Protein AF-A0AAP5M9V3-F1 (afdb_monomer)

Solvent-accessible surface area (backbone atoms only — not comparable to full-atom values): 5245 Å² total; per-residue (Å²): 134,92,73,86,82,81,84,88,82,90,73,57,66,71,58,51,51,55,48,53,53,50,30,60,74,71,73,51,54,68,64,60,55,51,49,54,51,47,30,53,72,71,67,67,36,62,68,58,53,56,50,49,51,49,53,51,51,52,53,53,49,52,52,50,51,51,45,67,72,44,43,63,59,53,52,52,54,52,51,51,54,55,53,65,74,74,112

Foldseek 3Di:
DDDPDDDDDDDDPVVVVVLVVVCVVVVHDSVVVVVCVVCVVVVVDVVVVVVVVVVVVVVVVVVVVCCVVCVVVVVVVVVVVVVVVVD

Mean predicted aligned error: 12.9 Å

Radius of gyration: 26.8 Å; Cα contacts (8 Å, |Δi|>4): 14; chains: 1; bounding box: 44×29×74 Å

Structure (mmCIF, N/CA/C/O backbone):
data_AF-A0AAP5M9V3-F1
#
_entry.id   AF-A0AAP5M9V3-F1
#
loop_
_atom_site.group_PDB
_atom_site.id
_atom_site.type_symbol
_atom_site.label_atom_id
_atom_site.label_alt_id
_atom_site.label_comp_id
_atom_site.label_asym_id
_atom_site.label_entity_id
_atom_site.label_seq_id
_atom_site.pdbx_PDB_ins_code
_atom_site.Cartn_x
_atom_site.Cartn_y
_atom_site.Cartn_z
_atom_site.occupancy
_atom_site.B_iso_or_equiv
_atom_site.auth_seq_id
_atom_site.auth_comp_id
_atom_site.auth_asym_id
_atom_site.auth_atom_id
_atom_site.pdbx_PDB_model_num
ATOM 1 N N . MET A 1 1 ? -15.537 -13.484 -24.38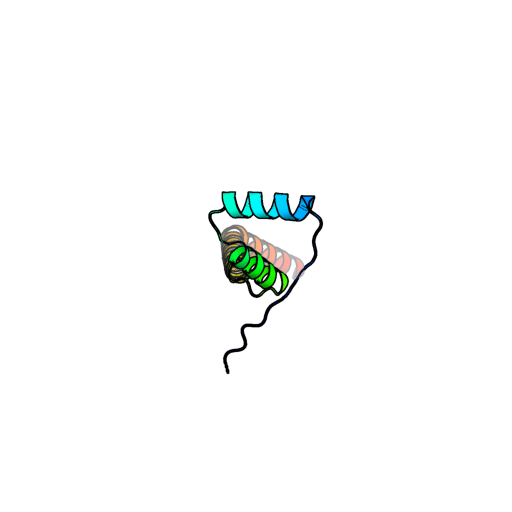8 1.00 43.22 1 MET A N 1
ATOM 2 C CA . MET A 1 1 ? -14.870 -12.661 -25.421 1.00 43.22 1 MET A CA 1
ATOM 3 C C . MET A 1 1 ? -13.583 -12.140 -24.802 1.00 43.22 1 MET A C 1
ATOM 5 O O . MET A 1 1 ? -13.663 -11.407 -23.829 1.00 43.22 1 MET A O 1
ATOM 9 N N . ASN A 1 2 ? -12.426 -12.610 -25.274 1.00 52.28 2 ASN A N 1
ATOM 10 C CA . ASN A 1 2 ? -11.117 -12.267 -24.709 1.00 52.28 2 ASN A CA 1
ATOM 11 C C . ASN A 1 2 ? -10.663 -10.911 -25.255 1.00 52.28 2 ASN A C 1
ATOM 13 O O . ASN A 1 2 ? -10.128 -10.843 -26.360 1.00 52.28 2 ASN A O 1
ATOM 17 N N . ALA A 1 3 ? -10.907 -9.843 -24.502 1.00 57.09 3 ALA A N 1
ATOM 18 C CA . ALA A 1 3 ? -10.344 -8.533 -24.791 1.00 57.09 3 ALA A CA 1
ATOM 19 C C . ALA A 1 3 ? -9.119 -8.324 -23.892 1.00 57.09 3 ALA A C 1
ATOM 21 O O . ALA A 1 3 ? -9.250 -7.979 -22.720 1.00 57.09 3 ALA A O 1
ATOM 22 N N . ASP A 1 4 ? -7.928 -8.575 -24.438 1.00 75.19 4 ASP A N 1
ATOM 23 C CA . ASP A 1 4 ? -6.667 -8.108 -23.853 1.00 75.19 4 ASP A CA 1
ATOM 24 C C . ASP A 1 4 ? -6.627 -6.577 -24.008 1.00 75.19 4 ASP A C 1
ATOM 26 O O . ASP A 1 4 ? -6.218 -6.044 -25.043 1.00 75.19 4 ASP A O 1
ATOM 30 N N . ASN A 1 5 ? -7.183 -5.865 -23.024 1.00 84.06 5 ASN A N 1
ATOM 31 C CA . ASN A 1 5 ? -7.279 -4.409 -23.036 1.00 84.06 5 ASN A CA 1
ATOM 32 C C . ASN A 1 5 ? -5.906 -3.803 -22.724 1.00 84.06 5 ASN A C 1
ATOM 34 O O . ASN A 1 5 ? -5.385 -3.950 -21.620 1.00 84.06 5 ASN A O 1
ATOM 38 N N . ARG A 1 6 ? -5.321 -3.092 -23.694 1.00 88.69 6 ARG A N 1
ATOM 39 C CA . ARG A 1 6 ? -3.973 -2.516 -23.582 1.00 88.69 6 ARG A CA 1
ATOM 40 C C . ARG A 1 6 ? -4.015 -1.007 -23.402 1.00 88.69 6 ARG A C 1
ATOM 42 O O . ARG A 1 6 ? -4.698 -0.305 -24.142 1.00 88.69 6 ARG A O 1
ATOM 49 N N . ILE A 1 7 ? -3.201 -0.508 -22.475 1.00 88.19 7 ILE A N 1
ATOM 50 C CA . ILE A 1 7 ? -2.967 0.924 -22.262 1.00 88.19 7 ILE A CA 1
ATOM 51 C C . ILE A 1 7 ? -1.537 1.248 -22.702 1.00 88.19 7 ILE A C 1
ATOM 53 O O . ILE A 1 7 ? -0.585 0.600 -22.269 1.00 88.19 7 ILE A O 1
ATOM 57 N N . MET A 1 8 ? -1.371 2.267 -23.550 1.00 91.88 8 MET A N 1
ATOM 58 C CA . MET A 1 8 ? -0.058 2.790 -23.932 1.00 91.88 8 MET A CA 1
ATOM 59 C C . MET A 1 8 ? 0.184 4.134 -23.245 1.00 91.88 8 MET A C 1
ATOM 61 O O . MET A 1 8 ? -0.574 5.080 -23.441 1.00 91.88 8 MET A O 1
ATOM 65 N N . VAL A 1 9 ? 1.263 4.231 -22.467 1.00 90.94 9 VAL A N 1
ATOM 66 C CA . VAL A 1 9 ? 1.609 5.439 -21.705 1.00 90.94 9 VAL A CA 1
ATOM 67 C C . VAL A 1 9 ? 2.946 5.991 -22.185 1.00 90.94 9 VAL A C 1
ATOM 69 O O . VAL A 1 9 ? 3.931 5.261 -22.299 1.00 90.94 9 VAL A O 1
ATOM 72 N N . ARG A 1 10 ? 2.998 7.302 -22.444 1.00 95.69 10 ARG A N 1
ATOM 73 C CA . ARG A 1 10 ? 4.249 8.015 -22.730 1.00 95.69 10 ARG A CA 1
ATOM 74 C C . ARG A 1 10 ? 4.827 8.569 -21.434 1.00 95.69 10 ARG A C 1
ATOM 76 O O . ARG A 1 10 ? 4.147 9.267 -20.689 1.00 95.69 10 ARG A O 1
ATOM 83 N N . VAL A 1 11 ? 6.101 8.290 -21.192 1.00 94.88 11 VAL A N 1
ATOM 84 C CA . VAL A 1 11 ? 6.870 8.815 -20.061 1.00 94.88 11 VAL A CA 1
ATOM 85 C C . VAL A 1 11 ? 8.220 9.309 -20.564 1.00 94.88 11 VAL A C 1
ATOM 87 O O . VAL A 1 11 ? 8.709 8.845 -21.593 1.00 94.88 11 VAL A O 1
ATOM 90 N N . ASN A 1 12 ? 8.830 10.251 -19.847 1.00 98.12 12 ASN A N 1
ATOM 91 C CA . ASN A 1 12 ? 10.199 10.657 -20.152 1.00 98.12 12 ASN A CA 1
ATOM 92 C C . ASN A 1 12 ? 11.200 9.536 -19.802 1.00 98.12 12 ASN A C 1
ATOM 94 O O . ASN A 1 12 ? 10.906 8.645 -18.998 1.00 98.12 12 ASN A O 1
ATOM 98 N N . THR A 1 13 ? 12.389 9.594 -20.406 1.00 97.62 13 THR A N 1
ATOM 99 C CA . THR A 1 13 ? 13.435 8.571 -20.252 1.00 97.62 13 THR A CA 1
ATOM 100 C C . THR A 1 13 ? 13.841 8.385 -18.792 1.00 97.62 13 THR A C 1
ATOM 102 O O . THR A 1 13 ? 13.835 7.264 -18.298 1.00 97.62 13 THR A O 1
ATOM 105 N N . ALA A 1 14 ? 14.059 9.483 -18.059 1.00 97.94 14 ALA A N 1
ATOM 106 C CA . ALA A 1 14 ? 14.454 9.431 -16.651 1.00 97.94 14 ALA A CA 1
ATOM 107 C C . ALA A 1 14 ? 13.453 8.650 -15.778 1.00 97.94 14 ALA A C 1
ATOM 109 O O . ALA A 1 14 ? 13.849 7.832 -14.950 1.00 97.94 14 ALA A O 1
ATOM 110 N N . LYS A 1 15 ? 12.146 8.858 -15.985 1.00 96.88 15 LYS A N 1
ATOM 111 C CA . LYS A 1 15 ? 11.094 8.144 -15.251 1.00 96.88 15 LYS A CA 1
ATOM 112 C C . LYS A 1 15 ? 11.024 6.674 -15.654 1.00 96.88 15 LYS A C 1
ATOM 114 O O . LYS A 1 15 ? 10.860 5.828 -14.779 1.00 96.88 15 LYS A O 1
ATOM 119 N N . LYS A 1 16 ? 11.174 6.365 -16.948 1.00 96.69 16 LYS A N 1
ATOM 120 C CA . LYS A 1 16 ? 11.226 4.980 -17.438 1.00 96.69 16 LYS A CA 1
ATOM 121 C C . LYS A 1 16 ? 12.382 4.216 -16.795 1.00 96.69 16 LYS A C 1
ATOM 123 O O . LYS A 1 16 ? 12.174 3.115 -16.293 1.00 96.69 16 LYS A O 1
ATOM 128 N N . ASP A 1 17 ? 13.567 4.812 -16.763 1.00 97.62 17 ASP A N 1
ATOM 129 C CA . ASP A 1 17 ? 14.766 4.168 -16.229 1.00 97.62 17 ASP A CA 1
ATOM 130 C C . ASP A 1 17 ? 14.663 3.956 -14.718 1.00 97.62 17 ASP A C 1
ATOM 132 O O . ASP A 1 17 ? 14.936 2.860 -14.223 1.00 97.62 17 ASP A O 1
ATOM 136 N N . ALA A 1 18 ? 14.195 4.973 -13.986 1.00 97.19 18 ALA A N 1
ATOM 137 C CA . ALA A 1 18 ? 13.953 4.870 -12.550 1.00 97.19 18 ALA A CA 1
ATOM 138 C C . ALA A 1 18 ? 12.927 3.773 -12.220 1.00 97.19 18 ALA A C 1
ATOM 140 O O . ALA A 1 18 ? 13.159 2.957 -11.325 1.00 97.19 18 ALA A O 1
ATOM 141 N N . PHE A 1 19 ? 11.826 3.713 -12.976 1.00 96.00 19 PHE A N 1
ATOM 142 C CA . PHE A 1 19 ? 10.807 2.679 -12.826 1.00 96.00 19 PHE A CA 1
ATOM 143 C C . PHE A 1 19 ? 11.384 1.282 -13.085 1.00 96.00 19 PHE A C 1
ATOM 145 O O . PHE A 1 19 ? 11.300 0.414 -12.220 1.00 96.00 19 PHE A O 1
ATOM 152 N N . MET A 1 20 ? 12.056 1.075 -14.222 1.00 96.81 20 MET A N 1
ATOM 153 C CA . MET A 1 20 ? 12.627 -0.230 -14.575 1.00 96.81 20 M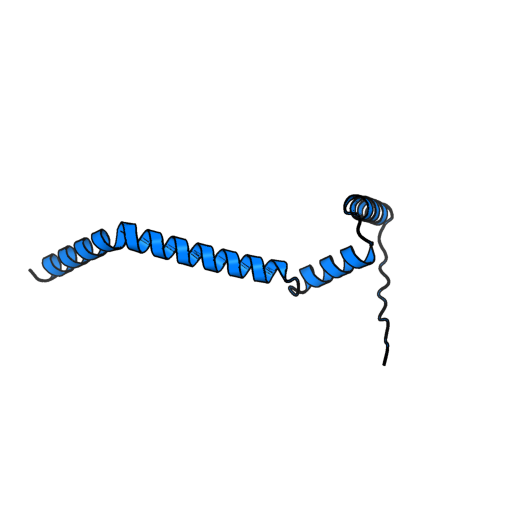ET A CA 1
ATOM 154 C C . MET A 1 20 ? 13.717 -0.685 -13.601 1.00 96.81 20 MET A C 1
ATOM 156 O O . MET A 1 20 ? 13.851 -1.882 -13.350 1.00 96.81 20 MET A O 1
ATOM 160 N N . LYS A 1 21 ? 14.493 0.245 -13.027 1.00 97.19 21 LYS A N 1
ATOM 161 C CA . LYS A 1 21 ? 15.472 -0.073 -11.981 1.00 97.19 21 LYS A CA 1
ATOM 162 C C . LYS A 1 21 ? 14.787 -0.636 -10.737 1.00 97.19 21 LYS A C 1
ATOM 164 O O . LYS A 1 21 ? 15.236 -1.654 -10.220 1.00 97.19 21 LYS A O 1
ATOM 169 N N . LYS A 1 22 ? 13.701 -0.005 -10.287 1.00 96.25 22 LYS A N 1
ATOM 170 C CA . LYS A 1 22 ? 12.947 -0.449 -9.110 1.00 96.25 22 LYS A CA 1
ATOM 171 C C . LYS A 1 22 ? 12.238 -1.786 -9.354 1.00 96.25 22 LYS A C 1
ATOM 173 O O . LYS A 1 22 ? 12.365 -2.686 -8.537 1.00 96.25 22 LYS A O 1
ATOM 178 N N . VAL A 1 23 ? 11.615 -1.960 -10.524 1.00 96.25 23 VAL A N 1
ATOM 179 C CA . VAL A 1 23 ? 11.010 -3.237 -10.958 1.00 96.25 23 VAL A CA 1
ATOM 180 C C . VAL A 1 23 ? 12.017 -4.390 -10.857 1.00 96.25 23 VAL A C 1
ATOM 182 O O . VAL A 1 23 ? 11.714 -5.434 -10.287 1.00 96.25 23 VAL A O 1
ATOM 185 N N . LYS A 1 24 ? 13.252 -4.177 -11.336 1.00 94.00 24 LYS A N 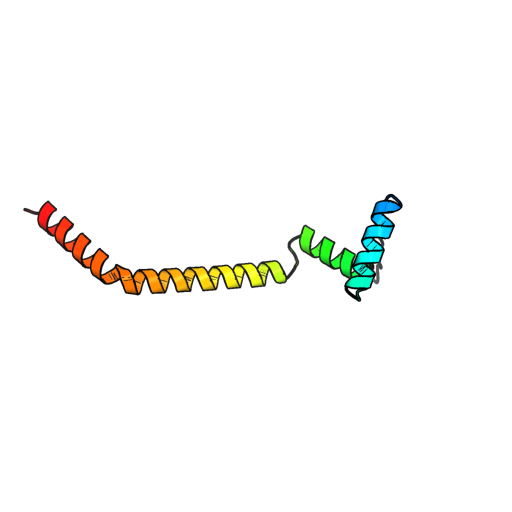1
ATOM 186 C CA . LYS A 1 24 ? 14.332 -5.171 -11.227 1.00 94.00 24 LYS A CA 1
ATOM 187 C C . LYS A 1 24 ? 14.737 -5.465 -9.782 1.00 94.00 24 LYS A C 1
ATOM 189 O O . LYS A 1 24 ? 15.034 -6.612 -9.475 1.00 94.00 24 LYS A O 1
ATOM 194 N N . GLN A 1 25 ? 14.778 -4.452 -8.914 1.00 95.25 25 GLN A N 1
ATOM 195 C CA . GLN A 1 25 ? 15.121 -4.627 -7.497 1.00 95.25 25 GLN A CA 1
ATOM 196 C C . GLN A 1 25 ? 14.065 -5.438 -6.739 1.00 95.25 25 GLN A C 1
ATOM 198 O O . GLN A 1 25 ? 14.419 -6.214 -5.860 1.00 95.25 25 GLN A O 1
ATOM 203 N N . GLU A 1 26 ? 12.790 -5.278 -7.091 1.00 91.56 26 GLU A N 1
ATOM 204 C CA . GLU A 1 26 ? 11.675 -6.001 -6.469 1.00 91.56 26 GLU A CA 1
ATOM 205 C C . GLU A 1 26 ? 11.489 -7.424 -7.019 1.00 91.56 26 GLU A C 1
ATOM 207 O O . GLU A 1 26 ? 10.691 -8.184 -6.477 1.00 91.56 26 GLU A O 1
ATOM 212 N N . GLY A 1 27 ? 12.206 -7.799 -8.088 1.00 92.88 27 GLY A N 1
ATOM 213 C CA . GLY A 1 27 ? 12.080 -9.116 -8.719 1.00 92.88 27 GLY A CA 1
ATOM 214 C C . GLY A 1 27 ? 10.732 -9.351 -9.412 1.00 92.88 27 GLY A C 1
ATOM 215 O O . GLY A 1 27 ? 10.384 -10.497 -9.679 1.00 92.88 27 GLY A O 1
ATOM 216 N N . LYS A 1 28 ? 9.981 -8.282 -9.700 1.00 92.88 28 LYS A N 1
ATOM 217 C CA . LYS A 1 28 ? 8.658 -8.324 -10.341 1.00 92.88 28 LYS A CA 1
ATOM 218 C C . LYS A 1 28 ? 8.741 -7.962 -11.820 1.00 92.88 28 LYS A C 1
ATOM 220 O O . LYS A 1 28 ? 9.715 -7.370 -12.287 1.00 92.88 28 LYS A O 1
ATOM 225 N N . SER A 1 29 ? 7.690 -8.264 -12.571 1.00 94.75 29 SER A N 1
ATOM 226 C CA . SER A 1 29 ? 7.489 -7.716 -13.910 1.00 94.75 29 SER A CA 1
ATOM 227 C C . SER A 1 29 ? 6.960 -6.277 -13.850 1.00 94.75 29 SER A C 1
ATOM 229 O O . SER A 1 29 ? 6.281 -5.861 -12.912 1.00 94.75 29 SER A O 1
ATOM 231 N N . ALA A 1 30 ? 7.242 -5.496 -14.895 1.00 93.50 30 ALA A N 1
ATOM 232 C CA . ALA A 1 30 ? 6.733 -4.129 -15.013 1.00 93.50 30 ALA A CA 1
ATOM 233 C C . ALA A 1 30 ? 5.195 -4.074 -15.001 1.00 93.50 30 ALA A C 1
ATOM 235 O O . ALA A 1 30 ? 4.621 -3.144 -14.438 1.00 93.50 30 ALA A O 1
ATOM 236 N N . SER A 1 31 ? 4.541 -5.068 -15.610 1.00 92.50 31 SER A N 1
ATOM 237 C CA . SER A 1 31 ? 3.082 -5.161 -15.654 1.00 92.50 31 SER A CA 1
ATOM 238 C C . SER A 1 31 ? 2.488 -5.421 -14.274 1.00 92.50 31 SER A C 1
ATOM 240 O O . SER A 1 31 ? 1.538 -4.739 -13.914 1.00 92.50 31 SER A O 1
ATOM 242 N N . GLU A 1 32 ? 3.066 -6.328 -13.480 1.00 91.69 32 GLU A N 1
ATOM 243 C CA . GLU A 1 32 ? 2.612 -6.581 -12.101 1.00 91.69 32 GLU A CA 1
ATOM 244 C C . GLU A 1 32 ? 2.687 -5.314 -11.250 1.00 91.69 32 GLU A C 1
ATOM 246 O O . GLU A 1 32 ? 1.711 -4.952 -10.604 1.00 91.69 32 GLU A O 1
ATOM 251 N N . VAL A 1 33 ? 3.802 -4.580 -11.314 1.00 93.62 33 VAL A N 1
ATOM 252 C CA . VAL A 1 33 ? 3.953 -3.330 -10.551 1.00 93.62 33 VAL A CA 1
ATOM 253 C C . VAL A 1 33 ? 2.942 -2.272 -11.001 1.00 93.62 33 VAL A C 1
ATOM 255 O O . VAL A 1 33 ? 2.383 -1.560 -10.170 1.00 93.62 33 VAL A O 1
ATOM 258 N N . LEU A 1 34 ? 2.685 -2.146 -12.307 1.00 93.06 34 LEU A N 1
ATOM 259 C CA . LEU A 1 34 ? 1.683 -1.202 -12.812 1.00 93.06 34 LEU A CA 1
ATOM 260 C C . LEU A 1 34 ? 0.261 -1.589 -12.403 1.00 93.06 34 LEU A C 1
ATOM 262 O O . LEU A 1 34 ? -0.512 -0.701 -12.058 1.00 93.06 34 LEU A O 1
ATOM 266 N N . LEU A 1 35 ? -0.076 -2.879 -12.418 1.00 91.12 35 LEU A N 1
ATOM 267 C CA . LEU A 1 35 ? -1.380 -3.362 -11.968 1.00 91.12 35 LEU A CA 1
ATOM 268 C C . LEU A 1 35 ? -1.562 -3.135 -10.465 1.00 91.12 35 LEU A C 1
ATOM 270 O O . LEU A 1 35 ? -2.567 -2.558 -10.076 1.00 91.12 35 LEU A O 1
ATOM 274 N N . GLU A 1 36 ? -0.555 -3.434 -9.640 1.00 90.31 36 GLU A N 1
ATOM 275 C CA . GLU A 1 36 ? -0.590 -3.130 -8.201 1.00 90.31 36 GLU A CA 1
ATOM 276 C C . GLU A 1 36 ? -0.767 -1.627 -7.927 1.00 90.31 36 GLU A C 1
ATOM 278 O O . GLU A 1 36 ? -1.493 -1.233 -7.013 1.00 90.31 36 GLU A O 1
ATOM 283 N N . LEU A 1 37 ? -0.125 -0.766 -8.724 1.00 90.50 37 LEU A N 1
ATOM 284 C CA . LEU A 1 37 ? -0.304 0.685 -8.629 1.00 90.50 37 LEU A CA 1
ATOM 285 C C . LEU A 1 37 ? -1.721 1.118 -9.022 1.00 90.50 37 LEU A C 1
ATOM 287 O O . LEU A 1 37 ? -2.273 2.013 -8.383 1.00 90.50 37 LEU A O 1
ATOM 291 N N . ILE A 1 38 ? -2.306 0.503 -10.054 1.00 90.62 38 ILE A N 1
ATOM 292 C CA . ILE A 1 38 ? -3.690 0.756 -10.473 1.00 90.62 38 ILE A CA 1
ATOM 293 C C . ILE A 1 38 ? -4.659 0.298 -9.379 1.00 90.62 38 ILE A C 1
ATOM 295 O O . ILE A 1 38 ? -5.519 1.078 -8.978 1.00 90.62 38 ILE A O 1
ATOM 299 N N . ASP A 1 39 ? -4.480 -0.903 -8.834 1.00 89.69 39 ASP A N 1
ATOM 300 C CA . ASP A 1 39 ? -5.309 -1.435 -7.749 1.00 89.69 39 ASP A CA 1
ATOM 301 C C . ASP A 1 39 ? -5.206 -0.567 -6.489 1.00 89.69 39 ASP A C 1
ATOM 303 O O . ASP A 1 39 ? -6.207 -0.305 -5.819 1.00 89.69 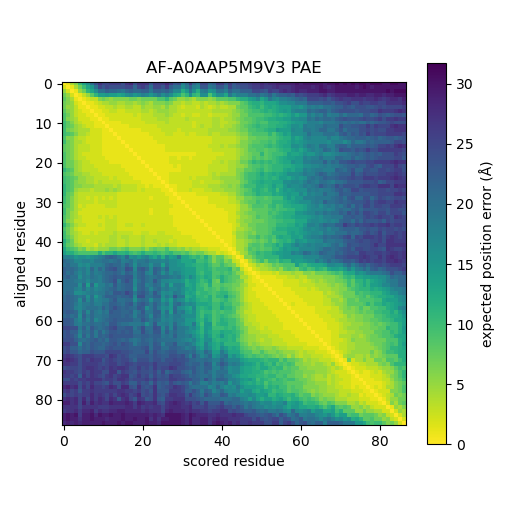39 ASP A O 1
ATOM 307 N N . GLY A 1 40 ? -4.005 -0.066 -6.182 1.00 87.81 40 GLY A N 1
ATOM 308 C CA . GLY A 1 40 ? -3.780 0.900 -5.109 1.00 87.81 40 GLY A CA 1
ATOM 309 C C . GLY A 1 40 ? -4.481 2.237 -5.356 1.00 87.81 40 GLY A C 1
ATOM 310 O O . GLY A 1 40 ? -5.117 2.768 -4.448 1.00 87.81 40 GLY A O 1
ATOM 311 N N . TYR A 1 41 ? -4.416 2.764 -6.582 1.00 88.25 41 TYR A N 1
ATOM 312 C CA . TYR A 1 41 ? -5.092 4.006 -6.968 1.00 88.25 41 TYR A CA 1
ATOM 313 C C . TYR A 1 41 ? -6.622 3.884 -6.917 1.00 88.25 41 TYR A C 1
ATOM 315 O O . TYR A 1 41 ? -7.299 4.813 -6.485 1.00 88.25 41 TYR A O 1
ATOM 323 N N . LEU A 1 42 ? -7.163 2.734 -7.326 1.00 88.19 42 LEU A N 1
ATOM 324 C CA . LEU A 1 42 ? -8.599 2.448 -7.309 1.00 88.19 42 LEU A CA 1
ATOM 325 C C . LEU A 1 42 ? -9.121 2.038 -5.922 1.00 88.19 42 LEU A C 1
ATOM 327 O O . LEU A 1 42 ? -10.327 1.877 -5.754 1.00 88.19 42 LEU A O 1
ATOM 331 N N . GLY A 1 43 ? -8.240 1.846 -4.936 1.00 81.94 43 GLY A N 1
ATOM 332 C CA . GLY A 1 43 ? -8.619 1.363 -3.606 1.00 81.94 43 GLY A CA 1
ATOM 333 C C . GLY A 1 43 ? -9.066 -0.104 -3.577 1.00 81.94 43 GLY A C 1
ATOM 334 O O . GLY A 1 43 ? -9.698 -0.521 -2.614 1.00 81.94 43 GLY A O 1
ATOM 335 N N . VAL A 1 44 ? -8.733 -0.885 -4.610 1.00 77.75 44 VAL A N 1
ATOM 336 C CA . VAL A 1 44 ? -9.071 -2.316 -4.752 1.00 77.75 44 VAL A CA 1
ATOM 337 C C . VAL A 1 44 ? -8.021 -3.213 -4.075 1.00 77.75 44 VAL A C 1
ATOM 339 O O . VAL A 1 44 ? -8.256 -4.392 -3.826 1.00 77.75 44 VAL A O 1
ATOM 342 N N . SER A 1 45 ? -6.856 -2.658 -3.731 1.00 67.94 45 SER A N 1
ATOM 343 C CA . SER A 1 45 ? -5.783 -3.379 -3.042 1.00 67.94 45 SER A CA 1
ATOM 344 C C . SER A 1 45 ? -6.234 -3.944 -1.681 1.00 67.94 45 SER A C 1
ATOM 346 O O . SER A 1 45 ? -6.458 -3.188 -0.731 1.00 67.94 45 SER A O 1
ATOM 348 N N . VAL A 1 46 ? -6.219 -5.279 -1.564 1.00 60.91 46 VAL A N 1
ATOM 349 C CA . VAL A 1 46 ? -6.497 -6.073 -0.344 1.00 60.91 46 VAL A CA 1
ATOM 350 C C . VAL A 1 46 ? -5.701 -5.584 0.873 1.00 60.91 46 VAL A C 1
ATOM 352 O O . VAL A 1 46 ? -6.219 -5.576 1.986 1.00 60.91 46 VAL A O 1
ATOM 355 N N . LYS A 1 47 ? -4.487 -5.049 0.668 1.00 62.38 47 LYS A N 1
ATOM 356 C CA . LYS A 1 47 ? -3.661 -4.493 1.754 1.00 62.38 47 LYS A CA 1
ATOM 357 C C . LYS A 1 47 ? -4.321 -3.339 2.507 1.00 62.38 47 LYS A C 1
ATOM 359 O O . LYS A 1 47 ? -4.020 -3.151 3.678 1.00 62.38 47 LYS A O 1
ATOM 364 N N . ASN A 1 48 ? -5.190 -2.555 1.863 1.00 62.25 48 ASN A N 1
ATO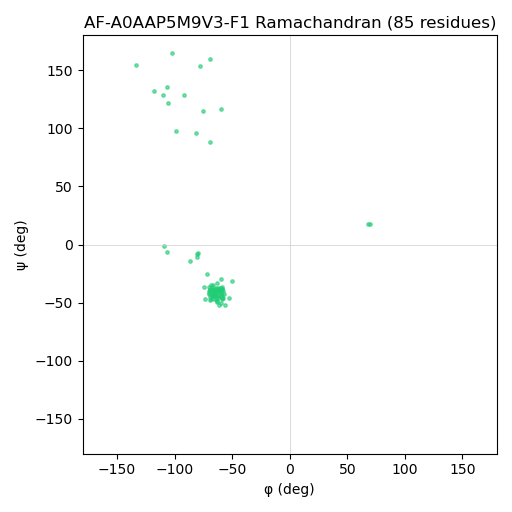M 365 C CA . ASN A 1 48 ? -5.915 -1.495 2.566 1.00 62.25 48 ASN A CA 1
ATOM 366 C C . ASN A 1 48 ? -7.021 -2.080 3.441 1.00 62.25 48 ASN A C 1
ATOM 368 O O . ASN A 1 48 ? -7.228 -1.589 4.543 1.00 62.25 48 ASN A O 1
ATOM 372 N N . GLN A 1 49 ? -7.690 -3.138 2.986 1.00 66.31 49 GLN A N 1
ATOM 373 C CA . GLN A 1 49 ? -8.731 -3.787 3.771 1.00 66.31 49 GLN A CA 1
ATOM 374 C C . GLN A 1 49 ? -8.140 -4.511 4.988 1.00 66.31 49 GLN A C 1
ATOM 376 O O . GLN A 1 49 ? -8.584 -4.258 6.101 1.00 66.31 49 GLN A O 1
ATOM 381 N N . GLU A 1 50 ? -7.080 -5.305 4.809 1.00 72.94 50 GLU A N 1
ATOM 382 C CA . GLU A 1 50 ? -6.376 -5.968 5.920 1.00 72.94 50 GLU A CA 1
ATOM 383 C C . GLU A 1 50 ? -5.811 -4.953 6.927 1.00 72.94 50 GLU A C 1
ATOM 385 O O . GLU A 1 50 ? -5.866 -5.161 8.138 1.00 72.94 50 GLU A O 1
ATOM 390 N N . LEU A 1 51 ? -5.293 -3.819 6.441 1.00 77.50 51 LEU A N 1
ATOM 391 C CA . LEU A 1 51 ? -4.799 -2.744 7.299 1.00 77.50 51 LEU A CA 1
ATOM 392 C C . LEU A 1 51 ? -5.927 -2.057 8.079 1.00 77.50 51 LEU A C 1
ATOM 394 O O . LEU A 1 51 ? -5.736 -1.725 9.249 1.00 77.50 51 LEU A O 1
ATOM 398 N N . GLU A 1 52 ? -7.084 -1.819 7.460 1.00 79.00 52 GLU A N 1
ATOM 399 C CA . GLU A 1 52 ? -8.242 -1.252 8.158 1.00 79.00 52 GLU A CA 1
ATOM 400 C C . GLU A 1 52 ? -8.849 -2.240 9.162 1.00 79.00 52 GLU A C 1
ATOM 402 O O . GLU A 1 52 ? -9.171 -1.840 10.281 1.00 79.00 52 GLU A O 1
ATOM 407 N N . GLU A 1 53 ? -8.909 -3.531 8.834 1.00 84.75 53 GLU A N 1
ATOM 408 C CA . GLU A 1 53 ? -9.323 -4.590 9.762 1.00 84.75 53 GLU A CA 1
ATOM 409 C C . GLU A 1 53 ? -8.370 -4.676 10.966 1.00 84.75 53 GLU A C 1
ATOM 411 O O . GLU A 1 53 ? -8.819 -4.697 12.116 1.00 84.75 53 GLU A O 1
ATOM 416 N N . LEU A 1 54 ? -7.052 -4.613 10.736 1.00 86.56 54 LEU A N 1
ATOM 417 C CA . LEU A 1 54 ? -6.051 -4.585 11.805 1.00 86.56 54 LEU A CA 1
ATOM 418 C C . LEU A 1 54 ? -6.180 -3.332 12.685 1.00 86.56 54 LEU A C 1
ATOM 420 O O . LEU A 1 54 ? -6.146 -3.426 13.913 1.00 86.56 54 LEU A O 1
ATOM 424 N N . LYS A 1 55 ? -6.364 -2.151 12.080 1.00 87.62 55 LYS A N 1
ATOM 425 C CA . LYS A 1 55 ? -6.611 -0.899 12.819 1.00 87.62 55 LYS A CA 1
ATOM 426 C C . LYS A 1 55 ? -7.874 -0.987 13.665 1.00 87.62 55 LYS A C 1
ATOM 428 O O . LYS A 1 55 ? -7.897 -0.464 14.779 1.00 87.62 55 LYS A O 1
ATOM 433 N N . GLN A 1 56 ? -8.928 -1.606 13.141 1.00 90.31 56 GLN A N 1
ATOM 434 C CA . GLN A 1 56 ? -10.176 -1.788 13.868 1.00 90.31 56 GLN A CA 1
ATOM 435 C C . GLN A 1 56 ? -9.990 -2.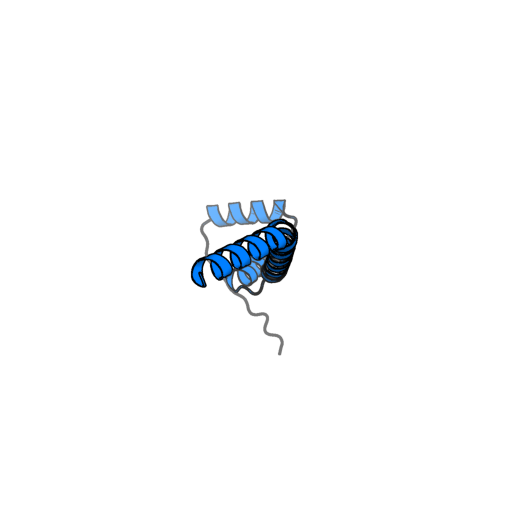740 15.053 1.00 9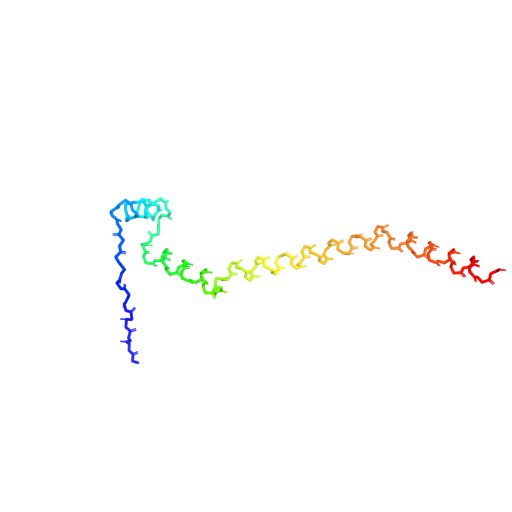0.31 56 GLN A C 1
ATOM 437 O O . GLN A 1 56 ? -10.434 -2.409 16.152 1.00 90.31 56 GLN A O 1
ATOM 442 N N . GLY A 1 57 ? -9.268 -3.849 14.864 1.00 91.31 57 GLY A N 1
ATOM 443 C CA . GLY A 1 57 ? -8.896 -4.771 15.940 1.00 91.31 57 GLY A CA 1
ATOM 444 C C . GLY A 1 57 ? -8.132 -4.071 17.067 1.00 91.31 57 GLY A C 1
ATOM 445 O O . GLY A 1 57 ? -8.569 -4.102 18.216 1.00 91.31 57 GLY A O 1
ATOM 446 N N . LEU A 1 58 ? -7.070 -3.335 16.722 1.00 91.75 58 LEU A N 1
ATOM 447 C CA . LEU A 1 58 ? -6.275 -2.552 17.679 1.00 91.75 58 LEU A CA 1
ATOM 448 C C . LEU A 1 58 ? -7.118 -1.516 18.438 1.00 91.75 58 LEU A C 1
ATOM 450 O O . LEU A 1 58 ? -6.945 -1.328 19.639 1.00 91.75 58 LEU A O 1
ATOM 454 N N . ARG A 1 59 ? -8.058 -0.839 17.764 1.00 92.44 59 ARG A N 1
ATOM 455 C CA . ARG A 1 59 ? -8.957 0.127 18.421 1.00 92.44 59 ARG A CA 1
ATOM 456 C C . ARG A 1 59 ? -9.870 -0.531 19.448 1.00 92.44 59 ARG A C 1
ATOM 458 O O . ARG A 1 59 ? -10.111 0.064 20.497 1.00 92.44 59 ARG A O 1
ATOM 465 N N . GLU A 1 60 ? -10.416 -1.703 19.144 1.00 93.19 60 GLU A N 1
ATOM 466 C CA . GLU A 1 60 ? -11.277 -2.423 20.086 1.00 93.19 60 GLU A CA 1
ATOM 467 C C . GLU A 1 60 ? -10.482 -2.984 21.269 1.00 93.19 60 GLU A C 1
ATOM 469 O O . GLU A 1 60 ? -10.959 -2.923 22.403 1.00 93.19 60 GLU A O 1
ATOM 474 N N . GLU A 1 61 ? -9.251 -3.438 21.039 1.00 93.50 61 GLU A N 1
ATOM 475 C CA . GLU A 1 61 ? -8.348 -3.893 22.098 1.00 93.50 61 GLU A CA 1
ATOM 476 C C . GLU A 1 61 ? -7.992 -2.750 23.061 1.00 93.50 61 GLU A C 1
ATOM 478 O O . GLU A 1 61 ? -8.251 -2.860 24.260 1.00 93.50 61 GLU A O 1
ATOM 483 N N . ILE A 1 62 ? -7.581 -1.590 22.536 1.00 92.62 62 ILE A N 1
ATOM 484 C CA . ILE A 1 62 ? -7.312 -0.384 23.339 1.00 92.62 62 ILE A CA 1
ATOM 485 C C . ILE A 1 62 ? -8.557 0.057 24.123 1.00 92.62 62 ILE A C 1
ATOM 487 O O . ILE A 1 62 ? -8.474 0.387 25.305 1.00 92.62 62 ILE A O 1
ATOM 491 N N . LYS A 1 63 ? -9.748 0.059 23.504 1.00 90.44 63 LYS A N 1
ATOM 492 C CA . LYS A 1 63 ? -10.996 0.390 24.220 1.00 90.44 63 LYS A CA 1
ATOM 493 C C . LYS A 1 63 ? -11.271 -0.574 25.369 1.00 90.44 63 LYS A C 1
ATOM 495 O O . LYS A 1 63 ? -11.829 -0.159 26.386 1.00 90.44 63 LYS A O 1
ATOM 500 N N . LYS A 1 64 ? -10.967 -1.857 25.182 1.00 90.12 64 LYS A N 1
ATOM 501 C CA . LYS A 1 64 ? -11.180 -2.888 26.194 1.00 90.12 64 LYS A CA 1
ATOM 502 C C . LYS A 1 64 ? -10.225 -2.696 27.369 1.00 90.12 64 LYS A C 1
ATOM 504 O O . LYS A 1 64 ? -10.697 -2.713 28.502 1.00 90.12 64 LYS A O 1
ATOM 509 N N . GLU A 1 65 ? -8.948 -2.444 27.098 1.00 90.50 65 GLU A N 1
ATOM 510 C CA . GLU A 1 65 ? -7.945 -2.136 28.124 1.00 90.50 65 GLU A CA 1
ATOM 511 C C . GLU A 1 65 ? -8.324 -0.879 28.911 1.00 90.50 65 GLU A C 1
ATOM 513 O O . GLU A 1 65 ? -8.462 -0.940 30.129 1.00 90.50 65 GLU A O 1
ATOM 518 N N . LEU A 1 66 ? -8.652 0.221 28.223 1.00 87.19 66 LEU A N 1
ATOM 519 C CA . LEU A 1 66 ? -9.081 1.465 28.874 1.00 87.19 66 LEU A CA 1
ATOM 520 C C . LEU A 1 66 ? -10.333 1.275 29.742 1.00 87.19 66 LEU A C 1
ATOM 522 O O . LEU A 1 66 ? -10.443 1.859 30.819 1.00 87.19 66 LEU A O 1
ATOM 526 N N . LYS A 1 67 ? -11.295 0.454 29.302 1.00 86.81 67 LYS A N 1
ATOM 527 C CA . LYS A 1 67 ? -12.470 0.112 30.119 1.00 86.81 67 LYS A CA 1
ATOM 528 C C . LYS A 1 67 ? -12.113 -0.732 31.339 1.00 86.81 67 LYS A C 1
ATOM 530 O O . LYS A 1 67 ? -12.767 -0.570 32.363 1.00 86.81 67 LYS A O 1
ATOM 535 N N . GLN A 1 68 ? -11.153 -1.648 31.234 1.00 85.62 68 GLN A N 1
ATOM 536 C CA . GLN A 1 68 ? -10.720 -2.456 32.374 1.00 85.62 68 GLN A CA 1
ATOM 537 C C . GLN A 1 68 ? -9.956 -1.619 33.396 1.00 85.62 68 GLN A C 1
ATOM 539 O O . GLN A 1 68 ? -10.216 -1.751 34.587 1.00 85.62 68 GLN A O 1
ATOM 544 N N . GLU A 1 69 ? -9.067 -0.746 32.933 1.00 84.75 69 GLU A N 1
ATOM 545 C CA . GLU A 1 69 ? -8.214 0.068 33.795 1.00 84.75 69 GLU A CA 1
ATOM 546 C C . GLU A 1 69 ? -9.004 1.194 34.474 1.00 84.75 69 GLU A C 1
ATOM 548 O O . GLU A 1 69 ? -8.962 1.339 35.692 1.00 84.75 69 GLU A O 1
ATOM 553 N N . PHE A 1 70 ? -9.821 1.929 33.717 1.00 81.62 70 PHE A N 1
ATOM 554 C CA . PHE A 1 70 ? -10.494 3.131 34.224 1.00 81.62 70 PHE A CA 1
ATOM 555 C C . PHE A 1 70 ? -11.993 2.948 34.485 1.00 81.62 70 PHE A C 1
ATOM 557 O O . PHE A 1 70 ? -12.646 3.842 35.020 1.00 81.62 70 PHE A O 1
ATOM 564 N N . GLY A 1 71 ? -12.585 1.804 34.127 1.00 79.00 71 GLY A N 1
ATOM 565 C CA . GLY A 1 71 ? -14.029 1.587 34.266 1.00 79.00 71 GLY A CA 1
ATOM 566 C C . GLY A 1 71 ? -14.519 1.637 35.714 1.00 79.00 71 GLY A C 1
ATOM 567 O O . GLY A 1 71 ? -15.594 2.180 35.974 1.00 79.00 71 GLY A O 1
ATOM 568 N N . GLY A 1 72 ? -13.723 1.117 36.652 1.00 78.19 72 GLY A N 1
ATOM 569 C CA . GLY A 1 72 ? -14.033 1.156 38.084 1.00 78.19 72 GLY A CA 1
ATOM 570 C C . GLY A 1 72 ? -13.964 2.569 38.664 1.00 78.19 72 GLY A C 1
ATOM 571 O O . GLY A 1 72 ? -14.900 3.009 39.331 1.00 78.19 72 GLY A O 1
ATOM 572 N N . GLU A 1 73 ? -12.898 3.310 38.354 1.00 79.50 73 GLU A N 1
ATOM 573 C CA . GLU A 1 73 ? -12.712 4.692 38.817 1.00 79.50 73 GLU A CA 1
ATOM 574 C C . GLU A 1 73 ? -13.778 5.634 38.247 1.00 79.50 73 GLU A C 1
ATOM 576 O O . GLU A 1 73 ? -14.365 6.429 38.979 1.00 79.50 73 GLU A O 1
ATOM 581 N N . ILE A 1 74 ? -14.111 5.491 36.959 1.00 79.50 74 ILE A N 1
ATOM 582 C CA . ILE A 1 74 ? -15.170 6.276 36.310 1.00 79.50 74 ILE A CA 1
ATOM 583 C C . ILE A 1 74 ? -16.543 5.976 36.931 1.00 79.50 74 ILE A C 1
ATOM 585 O O . ILE A 1 74 ? -17.366 6.885 37.069 1.00 79.50 74 ILE A O 1
ATOM 589 N N . ALA A 1 75 ? -16.817 4.722 37.303 1.00 79.19 75 ALA A N 1
ATOM 590 C CA . ALA A 1 75 ? -18.070 4.353 37.959 1.00 79.19 75 ALA A CA 1
ATOM 591 C C . ALA A 1 75 ? -18.188 4.976 39.360 1.00 79.19 75 ALA A C 1
ATOM 593 O O . ALA A 1 75 ? -19.242 5.517 39.698 1.00 79.19 75 ALA A O 1
ATOM 594 N N . LEU A 1 76 ? -17.098 4.965 40.134 1.00 79.88 76 LEU A N 1
ATOM 595 C CA . LEU A 1 76 ? -17.033 5.582 41.462 1.00 79.88 76 LEU A CA 1
ATOM 596 C C . LEU A 1 76 ? -17.211 7.105 41.400 1.00 79.88 76 LEU A C 1
ATOM 598 O O . LEU A 1 76 ? -18.050 7.652 42.115 1.00 79.88 76 LEU A O 1
ATOM 602 N N . LEU A 1 77 ? -16.502 7.780 40.491 1.00 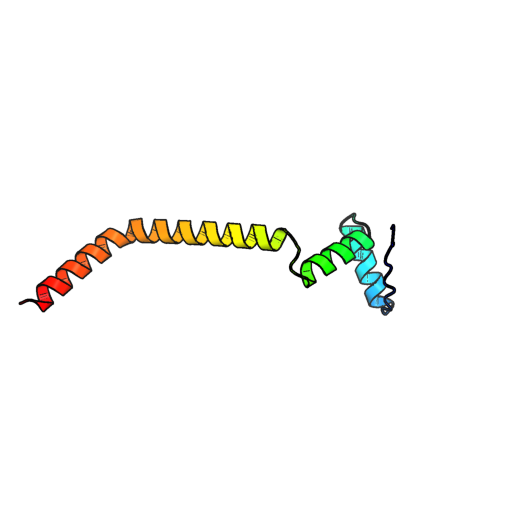83.56 77 LEU A N 1
ATOM 603 C CA . LEU A 1 77 ? -16.629 9.225 40.266 1.00 83.56 77 LEU A CA 1
ATOM 604 C C . LEU A 1 77 ? -18.050 9.629 39.857 1.00 83.56 77 LEU A C 1
ATOM 606 O O . LEU A 1 77 ? -18.591 10.612 40.363 1.00 83.56 77 LEU A O 1
ATOM 610 N N . LYS A 1 78 ? -18.695 8.855 38.972 1.00 81.62 78 LYS A N 1
ATOM 611 C CA . LYS A 1 78 ? -20.099 9.093 38.598 1.00 81.62 78 LYS A CA 1
ATOM 612 C C . LYS A 1 78 ? -21.039 8.980 39.792 1.00 81.62 78 LYS A C 1
ATOM 614 O O . LYS A 1 78 ? -21.974 9.768 39.896 1.00 81.62 78 LYS A O 1
ATOM 619 N N . GLN A 1 79 ? -20.813 8.009 40.671 1.00 80.94 79 GLN A N 1
ATOM 620 C CA . GLN A 1 79 ? -21.656 7.806 41.843 1.00 80.94 79 GLN A CA 1
ATOM 621 C C . GLN A 1 79 ? -21.489 8.934 42.870 1.00 80.94 79 GLN A C 1
ATOM 623 O O . GLN A 1 79 ? -22.487 9.393 43.419 1.00 80.94 79 GLN A O 1
ATOM 628 N N . GLN A 1 80 ? -20.261 9.422 43.078 1.00 81.38 80 GLN A N 1
ATOM 629 C CA . GLN A 1 80 ? -19.990 10.574 43.945 1.00 81.38 80 GLN A CA 1
ATOM 630 C C . GLN A 1 80 ? -20.660 11.849 43.426 1.00 81.38 80 GLN A C 1
ATOM 632 O O . GLN A 1 80 ? -21.400 12.486 44.167 1.00 81.38 80 GLN A O 1
ATOM 637 N N . LEU A 1 81 ? -20.508 12.161 42.136 1.00 79.31 81 LEU A N 1
ATOM 638 C CA . LEU A 1 81 ? -21.149 13.331 41.524 1.00 79.31 81 LEU A CA 1
ATOM 639 C C . LEU A 1 81 ? -22.682 13.272 41.598 1.00 79.31 81 LEU A C 1
ATOM 641 O O . LEU A 1 81 ? -23.327 14.281 41.872 1.00 79.31 81 LEU A O 1
ATOM 645 N N . LEU A 1 82 ? -23.280 12.098 41.369 1.00 79.81 82 LEU A N 1
ATOM 646 C CA . LEU A 1 82 ? -24.732 11.918 41.476 1.00 79.81 82 LEU A CA 1
ATOM 647 C C . LEU A 1 82 ? -25.230 12.037 42.923 1.00 79.81 82 LEU A C 1
ATOM 649 O O . LEU A 1 82 ? -26.325 12.547 43.138 1.00 79.81 82 LEU A O 1
ATOM 653 N N . GLY A 1 83 ? -24.436 11.590 43.900 1.00 74.25 83 GLY A N 1
ATOM 654 C CA . GLY A 1 83 ? -24.740 11.740 45.324 1.00 74.25 83 GLY A CA 1
ATOM 655 C C . GLY A 1 83 ? -24.631 13.187 45.809 1.00 74.25 83 GLY A C 1
ATOM 656 O O . GLY A 1 83 ? -25.505 13.647 46.534 1.00 74.25 83 GLY A O 1
ATOM 657 N N . GLU A 1 84 ? -23.609 13.920 45.363 1.00 65.25 84 GLU A N 1
ATOM 658 C CA . GLU A 1 84 ? -23.413 15.341 45.689 1.00 65.25 84 GLU A CA 1
ATOM 659 C C . GLU A 1 84 ? -24.424 16.261 44.990 1.00 65.25 84 GLU A C 1
ATOM 661 O O . GLU A 1 84 ? -24.732 17.328 45.502 1.00 65.25 84 GLU A O 1
ATOM 666 N N . SER A 1 85 ? -24.983 15.850 43.848 1.00 59.94 85 SER A N 1
ATOM 667 C CA . SER A 1 85 ? -26.019 16.618 43.135 1.00 59.94 85 SER A CA 1
ATOM 668 C C . SER A 1 85 ? -27.429 16.450 43.725 1.00 59.94 85 SER A C 1
ATOM 670 O O . SER A 1 85 ? -28.351 17.147 43.302 1.00 59.94 85 SER A O 1
ATOM 672 N N . ALA A 1 86 ? -27.620 15.490 44.636 1.00 52.91 86 ALA A N 1
ATOM 673 C CA . ALA A 1 86 ? -28.912 15.140 45.233 1.00 52.91 86 ALA A CA 1
ATOM 674 C C . ALA A 1 86 ? -29.048 15.554 46.716 1.00 52.91 86 ALA A C 1
ATOM 676 O O . ALA A 1 86 ? -30.109 15.319 47.300 1.00 52.91 86 ALA A O 1
ATOM 677 N N . ALA A 1 87 ? -28.002 16.145 47.307 1.00 49.56 87 ALA A N 1
ATOM 678 C CA . ALA A 1 87 ? -27.960 16.690 48.669 1.00 49.56 87 ALA A CA 1
ATOM 679 C C . ALA A 1 87 ? -28.019 18.226 48.645 1.00 49.56 87 ALA A C 1
ATOM 681 O O . ALA A 1 87 ? -28.622 18.794 49.583 1.00 49.56 87 ALA A O 1
#

Organism: NCBI:txid2712845

Secondary structure (DSSP, 8-state):
------------HHHHHHHHHHHHHHT--HHHHHHHHHHHHTT--HHHHHHHHHHHHHHHHHHHHHHHHHHHHHHHHHHHH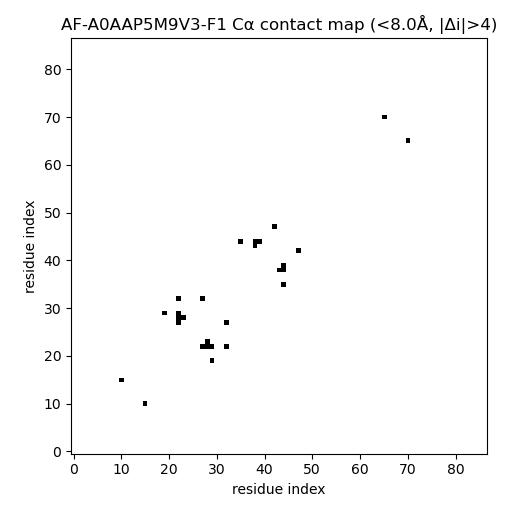HHHT--

Sequence (87 aa):
MNADNRIMVRVNTAKKDAFMKKVKQEGKSASEVLLELIDGYLGVSVKNQELEELKQGLREEIKKELKQEFGGEIALLKQQLLGESAA

pLDDT: mean 84.4, std 12.42, range [43.22, 98.12]